Protein AF-K1THU9-F1 (afdb_monomer)

Structure (mmCIF, N/CA/C/O backbone):
data_AF-K1THU9-F1
#
_entry.id   AF-K1THU9-F1
#
loop_
_atom_site.group_PDB
_atom_site.id
_atom_site.type_symbol
_atom_site.label_atom_id
_atom_site.label_alt_id
_atom_site.label_comp_id
_atom_site.label_asym_id
_atom_site.label_entity_id
_atom_site.label_seq_id
_atom_site.pdbx_PDB_ins_code
_atom_site.Cartn_x
_atom_site.Cartn_y
_atom_site.Cartn_z
_atom_site.occupancy
_atom_site.B_iso_or_equiv
_atom_site.auth_seq_id
_atom_site.auth_comp_id
_atom_site.auth_asym_id
_atom_site.auth_atom_id
_atom_site.pdbx_PDB_model_num
ATOM 1 N N . MET A 1 1 ? 31.986 8.799 3.598 1.00 65.06 1 MET A N 1
ATOM 2 C CA . MET A 1 1 ? 30.803 9.688 3.649 1.00 65.06 1 MET A CA 1
ATOM 3 C C . MET A 1 1 ? 29.824 9.453 2.500 1.00 65.06 1 MET A C 1
ATOM 5 O O . MET A 1 1 ? 28.660 9.235 2.797 1.00 65.06 1 MET A O 1
ATOM 9 N N . GLN A 1 2 ? 30.261 9.395 1.234 1.00 75.94 2 GLN A N 1
ATOM 10 C CA . GLN A 1 2 ? 29.367 9.189 0.075 1.00 75.94 2 GLN A CA 1
ATOM 11 C C . GLN A 1 2 ? 28.433 7.965 0.202 1.00 75.94 2 GLN A C 1
ATOM 13 O O . GLN A 1 2 ? 27.223 8.100 0.071 1.00 75.94 2 GLN A O 1
ATOM 18 N N . LYS A 1 3 ? 28.972 6.806 0.614 1.00 79.38 3 LYS A N 1
ATOM 19 C CA . LYS A 1 3 ? 28.192 5.568 0.824 1.00 79.38 3 LYS A CA 1
ATOM 20 C C . LYS A 1 3 ? 27.043 5.706 1.833 1.00 79.38 3 LYS A C 1
ATOM 22 O O . LYS A 1 3 ? 26.016 5.064 1.668 1.00 79.38 3 LYS A O 1
ATOM 27 N N . ALA A 1 4 ? 27.206 6.531 2.871 1.00 85.44 4 ALA A N 1
ATOM 28 C CA . ALA A 1 4 ? 26.154 6.755 3.864 1.00 85.44 4 ALA A CA 1
ATOM 29 C C . ALA A 1 4 ? 25.024 7.626 3.294 1.00 85.44 4 ALA A C 1
ATOM 31 O O . ALA A 1 4 ? 23.855 7.368 3.555 1.00 85.44 4 ALA A O 1
ATOM 32 N N . ILE A 1 5 ? 25.366 8.619 2.466 1.00 87.50 5 ILE A N 1
ATOM 33 C CA . ILE A 1 5 ? 24.389 9.472 1.775 1.00 87.50 5 ILE A CA 1
ATOM 34 C C . ILE A 1 5 ? 23.592 8.650 0.758 1.00 87.50 5 ILE A C 1
ATOM 36 O O . ILE A 1 5 ? 22.369 8.763 0.704 1.00 87.50 5 ILE A O 1
ATOM 40 N N . ASP A 1 6 ? 24.264 7.799 -0.016 1.00 87.44 6 ASP A N 1
ATOM 41 C CA . ASP A 1 6 ? 23.609 6.937 -1.004 1.00 87.44 6 ASP A CA 1
ATOM 42 C C . ASP A 1 6 ? 22.698 5.901 -0.330 1.00 87.44 6 ASP A C 1
ATOM 44 O O . ASP A 1 6 ? 21.585 5.656 -0.794 1.00 87.44 6 ASP A O 1
ATOM 48 N N . PHE A 1 7 ? 23.115 5.366 0.821 1.00 85.69 7 PHE A N 1
ATOM 49 C CA . PHE A 1 7 ? 22.286 4.483 1.639 1.00 85.69 7 PHE A CA 1
ATOM 50 C C . PHE A 1 7 ? 21.015 5.181 2.148 1.00 85.69 7 PHE A C 1
ATOM 52 O O . PHE A 1 7 ? 19.916 4.650 1.993 1.00 85.69 7 PHE A O 1
ATOM 59 N N . LEU A 1 8 ?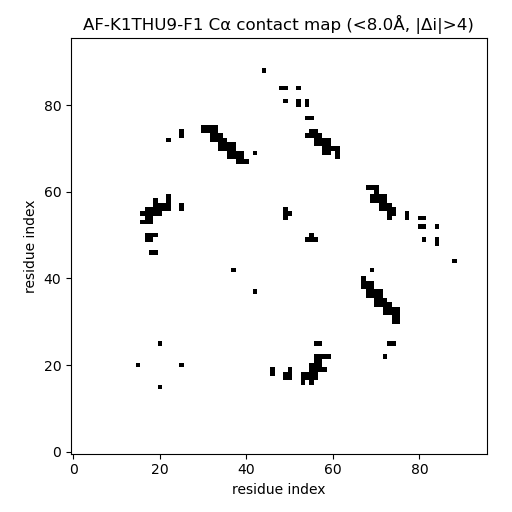 21.133 6.401 2.685 1.00 87.75 8 LEU A N 1
ATOM 60 C CA . LEU A 1 8 ? 19.981 7.184 3.147 1.00 87.75 8 LEU A CA 1
ATOM 61 C C . LEU A 1 8 ? 19.022 7.541 2.004 1.00 87.75 8 LEU A C 1
ATOM 63 O O . LEU A 1 8 ? 17.806 7.481 2.182 1.00 87.75 8 LEU A O 1
ATOM 67 N N . LYS A 1 9 ? 19.550 7.867 0.817 1.00 86.56 9 LYS A N 1
ATOM 68 C CA . LYS A 1 9 ? 18.730 8.076 -0.386 1.00 86.56 9 LYS A CA 1
ATOM 69 C C . LYS A 1 9 ? 17.974 6.806 -0.774 1.00 86.56 9 LYS A C 1
ATOM 71 O O . LYS A 1 9 ? 16.770 6.877 -0.996 1.00 86.56 9 LYS A O 1
ATOM 76 N N . GLY A 1 10 ? 18.644 5.653 -0.771 1.00 85.25 10 GLY A N 1
ATOM 77 C CA . GLY A 1 10 ? 18.014 4.361 -1.048 1.00 85.25 10 GLY A CA 1
ATOM 78 C C . GLY A 1 10 ? 16.884 4.026 -0.070 1.00 85.25 10 GLY A C 1
ATOM 79 O O . GLY A 1 10 ? 15.813 3.597 -0.494 1.00 85.25 10 GLY A O 1
ATOM 80 N N . MET A 1 11 ? 17.075 4.291 1.226 1.00 84.12 11 MET A N 1
ATOM 81 C CA . MET A 1 11 ? 16.019 4.119 2.234 1.00 84.12 11 MET A CA 1
ATOM 82 C C . MET A 1 11 ? 14.835 5.060 1.998 1.00 84.12 11 MET A C 1
ATOM 84 O O . MET A 1 11 ? 13.683 4.639 2.086 1.00 84.12 11 MET A O 1
ATOM 88 N N . LEU A 1 12 ? 15.109 6.323 1.669 1.00 81.06 12 LEU A N 1
ATOM 89 C CA . LEU A 1 12 ? 14.071 7.315 1.411 1.00 81.06 12 LEU A CA 1
ATOM 90 C C . LEU A 1 12 ? 13.244 6.961 0.167 1.00 81.06 12 LEU A C 1
ATOM 92 O O . LEU A 1 12 ? 12.022 7.107 0.166 1.00 81.06 12 LEU A O 1
ATOM 96 N N . ASP A 1 13 ? 13.894 6.497 -0.896 1.00 81.00 13 ASP A N 1
ATOM 97 C CA . ASP A 1 13 ? 13.206 6.102 -2.124 1.00 81.00 13 ASP A CA 1
ATOM 98 C C . ASP A 1 13 ? 12.431 4.793 -1.947 1.00 81.00 13 ASP A C 1
ATOM 100 O O . ASP A 1 13 ? 11.323 4.666 -2.474 1.00 81.00 13 ASP A O 1
ATOM 104 N N . TYR A 1 14 ? 12.932 3.879 -1.108 1.00 77.81 14 TYR A N 1
ATOM 105 C CA . TYR A 1 14 ? 12.165 2.724 -0.656 1.00 77.81 14 TYR A CA 1
ATOM 106 C C . TYR A 1 14 ? 10.897 3.164 0.079 1.00 77.81 14 TYR A C 1
ATOM 108 O O . TYR A 1 14 ? 9.812 2.763 -0.327 1.00 77.81 14 TYR A O 1
ATOM 116 N N . GLU A 1 15 ? 10.975 4.056 1.070 1.00 74.25 15 GLU A N 1
ATOM 117 C CA . GLU A 1 15 ? 9.779 4.545 1.771 1.00 74.25 15 GLU A CA 1
ATOM 118 C C . GLU A 1 15 ? 8.772 5.234 0.838 1.00 74.25 15 GLU A C 1
ATOM 120 O O . GLU A 1 15 ? 7.568 5.017 0.976 1.00 74.25 15 GLU A O 1
ATOM 125 N N . LYS A 1 16 ? 9.237 6.015 -0.147 1.00 74.94 16 LYS A N 1
ATOM 126 C CA . LYS A 1 16 ? 8.370 6.659 -1.156 1.00 74.94 16 LYS A CA 1
ATOM 127 C C . LYS A 1 16 ? 7.666 5.663 -2.077 1.00 74.94 16 LYS A C 1
ATOM 129 O O . LYS A 1 16 ? 6.656 6.017 -2.688 1.00 74.94 16 LYS A O 1
ATOM 134 N N . SER A 1 17 ? 8.211 4.457 -2.215 1.00 73.25 17 SER A N 1
ATOM 135 C CA . SER A 1 17 ? 7.623 3.377 -3.009 1.00 73.25 17 SER A CA 1
ATOM 136 C C . SER A 1 17 ? 6.562 2.575 -2.247 1.00 73.25 17 SER A C 1
ATOM 138 O O . SER A 1 17 ? 5.974 1.661 -2.823 1.00 73.25 17 SER A O 1
ATOM 140 N N . LEU A 1 18 ? 6.273 2.927 -0.987 1.00 82.00 18 LEU A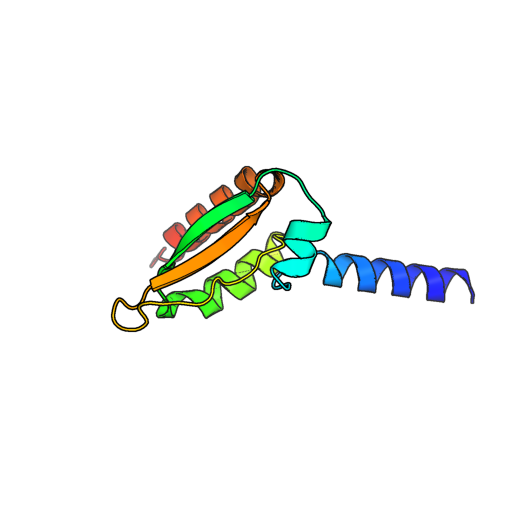 N 1
ATOM 141 C CA . LEU A 1 18 ? 5.318 2.229 -0.128 1.00 82.00 18 LEU A CA 1
ATOM 142 C C . LEU A 1 18 ? 4.239 3.180 0.404 1.00 82.00 18 LEU A C 1
ATOM 144 O O . LEU A 1 18 ? 4.498 4.327 0.761 1.00 82.00 18 LEU A O 1
ATOM 148 N N . GLY A 1 19 ? 3.018 2.668 0.547 1.00 87.00 19 GLY A N 1
ATOM 149 C CA . GLY A 1 19 ? 1.905 3.412 1.122 1.00 87.00 19 GLY A CA 1
ATOM 150 C C . GLY A 1 19 ? 1.231 4.354 0.126 1.00 87.00 19 GLY A C 1
ATOM 151 O O . GLY A 1 19 ? 1.100 4.054 -1.060 1.00 87.00 19 GLY A O 1
ATOM 152 N N . LYS A 1 2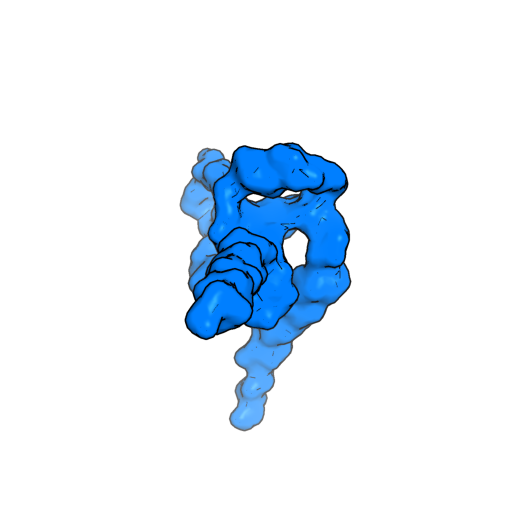0 ? 0.727 5.481 0.628 1.00 90.44 20 LYS A N 1
ATOM 153 C CA . LYS A 1 20 ? -0.115 6.389 -0.152 1.00 90.44 20 LYS A CA 1
ATOM 154 C C . LYS A 1 20 ? 0.709 7.199 -1.150 1.00 90.44 20 LYS A C 1
ATOM 156 O O . LYS A 1 20 ? 1.647 7.898 -0.777 1.00 90.44 20 LYS A O 1
ATOM 161 N N . THR A 1 21 ? 0.296 7.177 -2.409 1.00 90.38 21 THR A N 1
ATOM 162 C CA . THR A 1 21 ? 0.874 7.964 -3.498 1.00 90.38 21 THR A CA 1
ATOM 163 C C . THR A 1 21 ? -0.215 8.652 -4.319 1.00 90.38 21 THR A C 1
ATOM 165 O O . THR A 1 21 ? -1.415 8.452 -4.107 1.00 90.38 21 THR A O 1
ATOM 168 N N . SER A 1 22 ? 0.192 9.493 -5.267 1.00 87.25 22 SER A N 1
ATOM 169 C CA . SER A 1 22 ? -0.738 10.086 -6.224 1.00 87.25 22 SER A CA 1
ATOM 170 C C . SER A 1 22 ? -1.080 9.093 -7.332 1.00 87.25 22 SER A C 1
ATOM 172 O O . SER A 1 22 ? -0.217 8.354 -7.808 1.00 87.25 22 SER A O 1
ATOM 174 N N . MET A 1 23 ? -2.325 9.133 -7.807 1.00 88.12 23 MET A N 1
ATOM 175 C CA . MET A 1 23 ? -2.767 8.342 -8.957 1.00 88.12 23 MET A CA 1
ATOM 176 C C . MET A 1 23 ? -1.855 8.560 -10.171 1.00 88.12 23 MET A C 1
ATOM 178 O O . MET A 1 23 ? -1.465 7.602 -10.825 1.00 88.12 23 MET A O 1
ATOM 182 N N . ARG A 1 24 ? -1.417 9.805 -10.410 1.00 89.38 24 ARG A N 1
ATOM 183 C CA . ARG A 1 24 ? -0.457 10.139 -11.474 1.00 89.38 24 ARG A CA 1
ATOM 184 C C . ARG A 1 24 ? 0.809 9.279 -11.403 1.00 89.38 24 ARG A C 1
ATOM 186 O O . ARG A 1 24 ? 1.266 8.820 -12.438 1.00 89.38 24 ARG A O 1
ATOM 193 N N . LYS A 1 25 ? 1.377 9.053 -10.213 1.00 88.06 25 LYS A N 1
ATOM 194 C CA . LYS A 1 25 ? 2.586 8.226 -10.058 1.00 88.06 25 LYS A CA 1
ATOM 195 C C . LYS A 1 25 ? 2.322 6.749 -10.352 1.00 88.06 25 LYS A C 1
ATOM 197 O O . LYS A 1 25 ? 3.175 6.123 -10.966 1.00 88.06 25 LYS A O 1
ATOM 202 N N . LEU A 1 26 ? 1.162 6.219 -9.953 1.00 87.94 26 LEU A N 1
ATOM 203 C CA . LEU A 1 26 ? 0.758 4.851 -10.310 1.00 87.94 26 LEU A CA 1
ATOM 204 C C . LEU A 1 26 ? 0.597 4.709 -11.827 1.00 87.94 26 LEU A C 1
ATOM 206 O O . LEU A 1 26 ? 1.168 3.811 -12.429 1.00 87.94 26 LEU A O 1
ATOM 210 N N . LEU A 1 27 ? -0.097 5.655 -12.463 1.00 88.69 27 LEU A N 1
ATOM 211 C CA . LEU A 1 27 ? -0.294 5.655 -13.914 1.00 88.69 27 LEU A CA 1
ATOM 212 C C . LEU A 1 27 ? 1.029 5.777 -14.681 1.00 88.69 27 LEU A C 1
ATOM 214 O O . LEU A 1 27 ? 1.231 5.071 -15.661 1.00 88.69 27 LEU A O 1
ATOM 218 N N . LEU A 1 28 ? 1.948 6.631 -14.218 1.00 90.25 28 LEU A N 1
ATOM 219 C CA . LEU A 1 28 ? 3.277 6.784 -14.822 1.00 90.25 28 LEU A CA 1
ATOM 220 C C . LEU A 1 28 ? 4.157 5.539 -14.660 1.00 90.25 28 LEU A C 1
ATOM 222 O O . LEU A 1 28 ? 4.989 5.285 -15.525 1.00 90.25 28 LEU A O 1
ATOM 226 N N . LYS A 1 29 ? 3.995 4.774 -13.570 1.00 86.12 29 LYS A N 1
ATOM 227 C CA . LYS A 1 29 ? 4.693 3.493 -13.380 1.00 86.12 29 LYS A CA 1
ATOM 228 C C . LYS A 1 29 ? 4.207 2.436 -14.385 1.00 86.12 29 LYS A C 1
ATOM 230 O O . LYS A 1 29 ? 4.978 1.553 -14.748 1.00 86.12 29 LYS A O 1
ATOM 235 N N . GLY A 1 30 ? 2.969 2.571 -14.865 1.00 86.25 30 GLY A N 1
ATOM 236 C CA . GLY A 1 30 ? 2.359 1.682 -15.850 1.00 86.25 30 GLY A CA 1
ATOM 237 C C . GLY A 1 30 ? 1.967 0.318 -15.277 1.00 86.25 30 GLY A C 1
ATOM 238 O O . GLY A 1 30 ?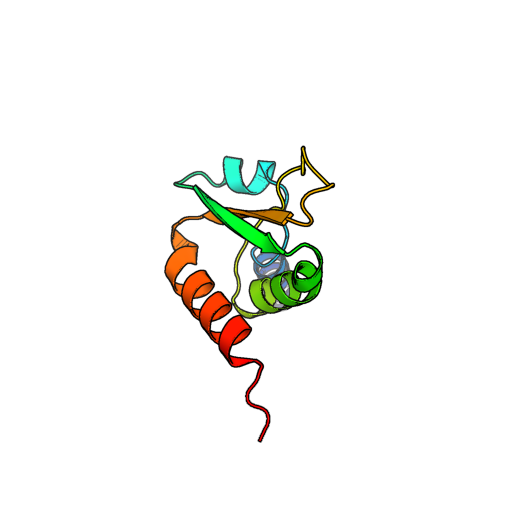 2.083 0.066 -14.080 1.00 86.25 30 GLY A O 1
ATOM 239 N N . GLY A 1 31 ? 1.491 -0.571 -16.146 1.00 88.31 31 GLY A N 1
ATOM 240 C CA . GLY A 1 31 ? 0.991 -1.891 -15.761 1.00 88.31 31 GLY A CA 1
ATOM 241 C C . GLY A 1 31 ? -0.459 -1.881 -15.283 1.00 88.31 31 GLY A C 1
ATOM 242 O O . GLY A 1 31 ? -1.089 -0.832 -15.138 1.00 88.31 31 GLY A O 1
ATOM 243 N N . ASP A 1 32 ? -0.982 -3.079 -15.043 1.00 93.38 32 ASP A N 1
ATOM 244 C CA . ASP A 1 32 ? -2.387 -3.257 -14.704 1.00 93.38 32 ASP A CA 1
ATOM 245 C C . ASP A 1 32 ? -2.693 -2.744 -13.298 1.00 93.38 32 ASP A C 1
ATOM 247 O O . ASP A 1 32 ? -1.922 -2.931 -12.346 1.00 93.38 32 ASP A O 1
ATOM 251 N N . LEU A 1 33 ? -3.848 -2.099 -13.180 1.00 92.94 33 LEU A N 1
ATOM 252 C CA . LEU A 1 33 ? -4.356 -1.544 -11.937 1.00 92.94 33 LEU A CA 1
ATOM 253 C C . LEU A 1 33 ? -5.586 -2.326 -11.490 1.00 92.94 33 LEU A C 1
ATOM 255 O O . LEU A 1 33 ? -6.415 -2.734 -12.301 1.00 92.94 33 LEU A O 1
ATOM 259 N N . GLN A 1 34 ? -5.719 -2.479 -10.180 1.00 92.88 34 GLN A N 1
ATOM 260 C CA . GLN A 1 34 ? -6.913 -2.990 -9.532 1.00 92.88 34 GLN A CA 1
ATOM 261 C C . GLN A 1 34 ? -7.453 -1.971 -8.545 1.00 92.88 34 GLN A C 1
ATOM 263 O O . GLN A 1 34 ? -6.703 -1.200 -7.943 1.00 92.88 34 GLN A O 1
ATOM 268 N N . VAL A 1 35 ? -8.770 -1.999 -8.381 1.00 91.56 35 VAL A N 1
ATOM 269 C CA . VAL A 1 35 ? -9.501 -1.172 -7.428 1.00 91.56 35 VAL A CA 1
ATOM 270 C C . VAL A 1 35 ? -10.081 -2.082 -6.356 1.00 91.56 35 VAL A C 1
ATOM 272 O O . VAL A 1 35 ? -10.607 -3.153 -6.657 1.00 91.56 35 VAL A O 1
ATOM 275 N N . LEU A 1 36 ? -9.981 -1.658 -5.101 1.00 89.81 36 LEU A N 1
ATOM 276 C CA . LEU A 1 36 ? -10.640 -2.312 -3.984 1.00 89.81 36 LEU A CA 1
ATOM 277 C C . LEU A 1 36 ? -11.360 -1.281 -3.127 1.00 89.81 36 LEU A C 1
ATOM 279 O O . LEU A 1 36 ? -10.840 -0.197 -2.859 1.00 89.81 36 LEU A O 1
ATOM 283 N N . GLN A 1 37 ? -12.557 -1.646 -2.697 1.00 89.12 37 GLN A N 1
ATOM 284 C CA . GLN A 1 37 ? -13.418 -0.798 -1.896 1.00 89.12 37 GLN A CA 1
ATOM 285 C C . GLN A 1 37 ? -13.295 -1.167 -0.416 1.00 89.12 37 GLN A C 1
ATOM 287 O O . GLN A 1 37 ? -13.251 -2.344 -0.047 1.00 89.12 37 GLN A O 1
ATOM 292 N N . PHE A 1 38 ? -13.240 -0.149 0.432 1.00 87.25 38 PHE A N 1
ATOM 293 C CA . PHE A 1 38 ? -13.206 -0.264 1.882 1.00 87.25 38 PHE A CA 1
ATOM 294 C C . PHE A 1 38 ? -14.259 0.648 2.503 1.00 87.25 38 PHE A C 1
ATOM 296 O O . PHE A 1 38 ? -14.628 1.662 1.921 1.00 87.25 38 PHE A O 1
ATOM 303 N N . ASN A 1 39 ? -14.675 0.342 3.730 1.00 88.06 39 ASN A N 1
ATOM 304 C CA . ASN A 1 39 ? -15.430 1.301 4.530 1.00 88.06 39 ASN A CA 1
ATOM 305 C C . ASN A 1 39 ? -14.519 2.478 4.902 1.00 88.06 39 ASN A C 1
ATOM 307 O O . ASN A 1 39 ? -13.397 2.279 5.382 1.00 88.06 39 ASN A O 1
ATOM 311 N N . THR A 1 40 ? -15.016 3.702 4.744 1.00 86.19 40 THR A N 1
ATOM 312 C CA . THR A 1 40 ? -14.289 4.941 5.055 1.00 86.19 40 THR A CA 1
ATOM 313 C C . THR A 1 40 ? -13.816 4.978 6.514 1.00 86.19 40 THR A C 1
ATOM 315 O O . THR A 1 40 ? -12.731 5.481 6.807 1.00 86.19 40 THR A O 1
ATOM 318 N N . GLU A 1 41 ? -14.562 4.363 7.435 1.00 87.50 41 GLU A N 1
ATOM 319 C CA . GLU A 1 41 ? -14.184 4.232 8.851 1.00 87.50 41 GLU A CA 1
ATOM 320 C C . GLU A 1 41 ? -12.916 3.387 9.068 1.00 87.50 41 GLU A C 1
ATOM 322 O O . GLU A 1 41 ? -12.089 3.688 9.935 1.00 87.50 41 GLU A O 1
ATOM 327 N N . ASP A 1 42 ? -12.721 2.349 8.252 1.00 87.56 42 ASP A N 1
ATOM 328 C CA . ASP A 1 42 ? -11.581 1.437 8.352 1.00 87.56 42 ASP A CA 1
ATOM 329 C C . ASP A 1 42 ? -10.345 1.943 7.601 1.00 87.56 42 ASP A C 1
ATOM 331 O O . ASP A 1 42 ? -9.251 1.394 7.778 1.00 87.56 42 ASP A O 1
ATOM 335 N N . MET A 1 43 ? -10.467 3.031 6.832 1.00 88.12 43 MET A N 1
ATOM 336 C CA . MET A 1 43 ? -9.375 3.559 6.014 1.00 88.12 43 MET A CA 1
ATOM 337 C C . MET A 1 43 ? -8.109 3.818 6.823 1.00 88.12 43 MET A C 1
ATOM 339 O O . MET A 1 43 ? -7.035 3.414 6.396 1.00 88.12 43 MET A O 1
ATOM 343 N N . LYS A 1 44 ? -8.201 4.360 8.046 1.00 90.00 44 LYS A N 1
ATOM 344 C CA . LYS A 1 44 ? -7.018 4.564 8.910 1.00 90.00 44 LYS A CA 1
ATOM 345 C C . LYS A 1 44 ? -6.241 3.270 9.194 1.00 90.00 44 LYS A C 1
ATOM 347 O O . LYS A 1 44 ? -5.018 3.306 9.335 1.00 90.00 44 LYS A O 1
ATOM 352 N N . LYS A 1 45 ? -6.926 2.127 9.310 1.00 90.31 45 LYS A N 1
ATOM 353 C CA . LYS A 1 45 ? -6.281 0.813 9.486 1.00 90.31 45 LYS A CA 1
ATOM 354 C C . LYS A 1 45 ? -5.697 0.325 8.165 1.00 90.31 45 LYS A C 1
ATOM 356 O O . LYS A 1 45 ? -4.574 -0.179 8.159 1.00 90.31 45 LYS A O 1
ATOM 361 N N . VAL A 1 46 ? -6.427 0.518 7.066 1.00 89.25 46 VAL A N 1
ATOM 362 C CA . VAL A 1 46 ? -5.974 0.192 5.707 1.00 89.25 46 VAL A CA 1
ATOM 363 C C . VAL A 1 46 ? -4.687 0.944 5.375 1.00 89.25 46 VAL A C 1
ATOM 365 O O . VAL A 1 46 ? -3.734 0.304 4.954 1.00 89.25 46 VAL A O 1
ATOM 368 N N . GLU A 1 47 ? -4.585 2.250 5.654 1.00 90.94 47 GLU A N 1
ATOM 369 C CA . GLU A 1 47 ? -3.370 3.034 5.374 1.00 90.94 47 GLU A CA 1
ATOM 370 C C . GLU A 1 47 ? -2.148 2.485 6.137 1.00 90.94 47 GLU A C 1
ATOM 372 O O . GLU A 1 47 ? -1.071 2.292 5.563 1.00 90.94 47 GLU A O 1
ATOM 377 N N . LYS A 1 48 ? -2.317 2.164 7.430 1.00 91.44 48 LYS A N 1
ATOM 378 C CA . LYS A 1 48 ? -1.253 1.574 8.263 1.00 91.44 48 LYS A CA 1
ATOM 379 C C . LYS A 1 48 ? -0.812 0.211 7.740 1.00 91.44 48 LYS A C 1
ATOM 381 O O . LYS A 1 48 ? 0.385 -0.069 7.667 1.00 91.44 48 LYS A O 1
ATOM 386 N N . MET A 1 49 ? -1.771 -0.639 7.388 1.00 91.00 49 MET A N 1
ATOM 387 C CA . MET A 1 49 ? -1.487 -1.981 6.896 1.00 91.00 49 MET A CA 1
ATOM 388 C C . MET A 1 49 ? -0.877 -1.943 5.493 1.00 91.00 49 MET A C 1
ATOM 390 O O . MET A 1 49 ? 0.110 -2.629 5.252 1.00 91.00 49 MET A O 1
ATOM 394 N N . ALA A 1 50 ? -1.368 -1.083 4.604 1.00 91.56 50 ALA A N 1
ATOM 395 C CA . ALA A 1 50 ? -0.800 -0.885 3.278 1.00 91.56 50 ALA A CA 1
ATOM 396 C C . ALA A 1 50 ? 0.670 -0.454 3.361 1.00 91.56 50 ALA A C 1
ATOM 398 O O . ALA A 1 50 ? 1.513 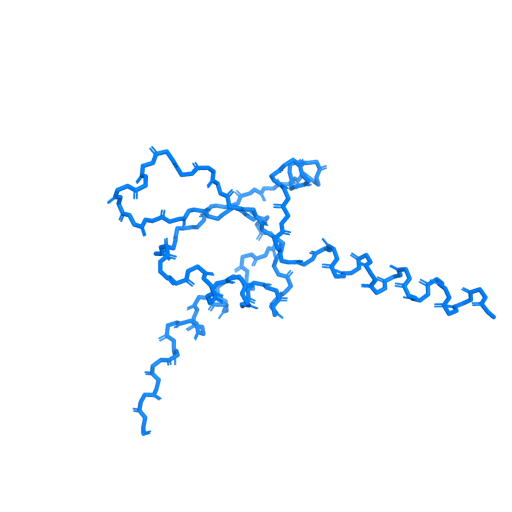-1.048 2.690 1.00 91.56 50 ALA A O 1
ATOM 399 N N . LYS A 1 51 ? 1.013 0.482 4.262 1.00 91.19 51 LYS A N 1
ATOM 400 C CA . LYS A 1 51 ? 2.417 0.840 4.525 1.00 91.19 51 LYS A CA 1
ATOM 401 C C . LYS A 1 51 ? 3.220 -0.355 5.056 1.00 91.19 51 LYS A C 1
ATOM 403 O O . LYS A 1 51 ? 4.311 -0.616 4.560 1.00 91.19 51 LYS A O 1
ATOM 408 N N . LYS A 1 52 ? 2.671 -1.117 6.011 1.00 90.25 52 LYS A N 1
ATOM 409 C CA . LYS A 1 52 ? 3.325 -2.301 6.601 1.00 90.25 52 LYS A CA 1
ATOM 410 C C . LYS A 1 52 ? 3.619 -3.405 5.578 1.00 90.25 52 LYS A C 1
ATOM 412 O O . LYS A 1 52 ? 4.672 -4.025 5.649 1.00 90.25 52 LYS A O 1
ATOM 417 N N . TYR A 1 53 ? 2.707 -3.650 4.640 1.00 90.44 53 TYR A N 1
ATOM 418 C CA . TYR A 1 53 ? 2.864 -4.663 3.589 1.00 90.44 53 TYR A CA 1
ATOM 419 C C . TYR A 1 53 ? 3.539 -4.121 2.320 1.00 90.44 53 TYR A C 1
ATOM 421 O O . TYR A 1 53 ? 3.655 -4.837 1.323 1.00 90.44 53 TYR A O 1
ATOM 429 N N . GLY A 1 54 ? 3.998 -2.867 2.339 1.00 90.12 54 GLY A N 1
ATOM 430 C CA . GLY A 1 54 ? 4.695 -2.264 1.211 1.00 90.12 54 GLY A CA 1
ATOM 431 C C . GLY A 1 54 ? 3.819 -2.075 -0.028 1.00 90.12 54 GLY A C 1
ATOM 432 O O . GLY A 1 54 ? 4.296 -2.191 -1.156 1.00 90.12 54 GLY A O 1
ATOM 433 N N . ILE A 1 55 ? 2.521 -1.863 0.168 1.00 92.44 55 ILE A N 1
ATOM 434 C CA . ILE A 1 55 ? 1.548 -1.690 -0.907 1.00 92.44 55 ILE A CA 1
ATOM 435 C C . ILE A 1 55 ? 1.526 -0.209 -1.275 1.00 92.44 55 ILE A C 1
ATOM 437 O O . ILE A 1 55 ? 1.187 0.636 -0.445 1.00 92.44 55 ILE A O 1
ATOM 441 N N . LEU A 1 56 ? 1.901 0.099 -2.514 1.00 92.56 56 LEU A N 1
ATOM 442 C CA . LEU A 1 56 ? 1.764 1.430 -3.091 1.00 92.56 56 LEU A CA 1
ATOM 443 C C . LEU A 1 56 ? 0.339 1.594 -3.622 1.00 92.56 56 LEU A C 1
ATOM 445 O O . LEU A 1 56 ? -0.090 0.814 -4.473 1.00 92.56 56 LEU A O 1
ATOM 449 N N . TYR A 1 57 ? -0.391 2.589 -3.128 1.00 93.50 57 TYR A N 1
ATOM 450 C CA . TYR A 1 57 ? -1.796 2.782 -3.477 1.00 93.50 57 TYR A CA 1
ATOM 451 C C . TYR A 1 57 ? -2.175 4.258 -3.581 1.00 93.50 57 TYR A C 1
ATOM 453 O O . TYR A 1 57 ? -1.499 5.132 -3.038 1.00 93.50 57 TYR A O 1
ATOM 461 N N . SER A 1 58 ? -3.289 4.547 -4.245 1.00 92.88 58 SER A N 1
ATOM 462 C CA . SER A 1 58 ? -3.917 5.866 -4.236 1.00 92.88 58 SER A CA 1
ATOM 463 C C . SER A 1 58 ? -5.387 5.738 -3.869 1.00 92.88 58 SER A C 1
ATOM 465 O O . SER A 1 58 ? -6.015 4.7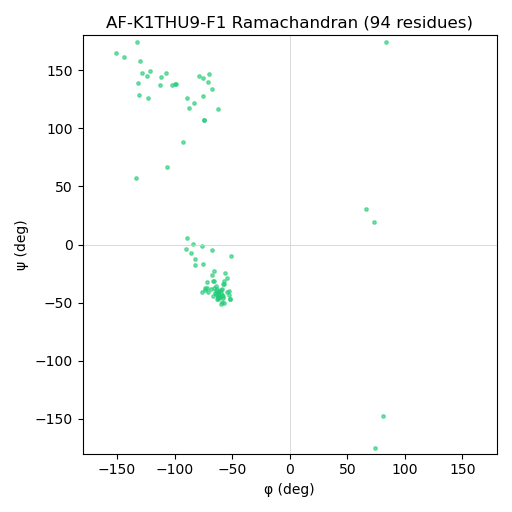28 -4.165 1.00 92.88 58 SER A O 1
ATOM 467 N N . VAL A 1 59 ? -5.927 6.749 -3.197 1.00 91.12 59 VAL A N 1
ATOM 468 C CA . VAL A 1 59 ? -7.357 6.804 -2.880 1.00 91.12 59 VAL A CA 1
ATOM 469 C C . VAL A 1 59 ? -8.045 7.503 -4.044 1.00 91.12 59 VAL A C 1
ATOM 471 O O . VAL A 1 59 ? -7.612 8.592 -4.436 1.00 91.12 59 VAL A O 1
ATOM 474 N N . LEU A 1 60 ? -9.064 6.871 -4.620 1.00 88.69 60 LEU A N 1
ATOM 475 C CA . LEU A 1 60 ? -9.847 7.475 -5.691 1.00 88.69 60 LEU A CA 1
ATOM 476 C C . LEU A 1 60 ? -10.698 8.627 -5.133 1.00 88.69 60 LEU A C 1
ATOM 478 O O . LEU A 1 60 ? -11.112 8.584 -3.971 1.00 88.69 60 LEU A O 1
ATOM 482 N N . PRO A 1 61 ? -10.929 9.690 -5.923 1.00 81.62 61 PRO A N 1
ATOM 483 C CA . PRO A 1 61 ? -11.848 10.742 -5.528 1.00 81.62 61 PRO A CA 1
ATOM 484 C C . PRO A 1 61 ? -13.248 10.146 -5.391 1.00 81.62 61 PRO A C 1
ATOM 486 O O . PRO A 1 61 ? -13.829 9.664 -6.356 1.00 81.62 61 PRO A O 1
ATOM 489 N N . ASP A 1 62 ? -13.768 10.182 -4.174 1.00 77.69 62 ASP A N 1
ATOM 490 C CA . ASP A 1 62 ? -15.086 9.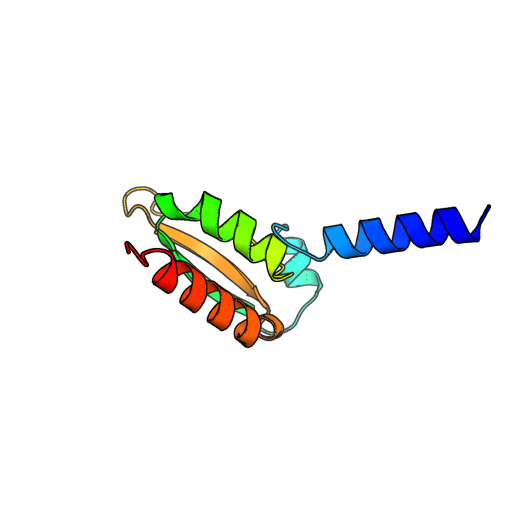654 -3.866 1.00 77.69 62 ASP A CA 1
ATOM 491 C C . ASP A 1 62 ? -16.177 10.598 -4.399 1.00 77.69 62 ASP A C 1
ATOM 493 O O . ASP A 1 62 ? -16.384 11.705 -3.881 1.00 77.69 62 ASP A O 1
ATOM 497 N N . CYS A 1 63 ? -16.844 10.161 -5.470 1.00 67.00 63 CYS A N 1
ATOM 498 C CA . CYS A 1 63 ? -17.969 10.858 -6.086 1.00 67.00 63 CYS A CA 1
ATOM 499 C C . CYS A 1 63 ? -19.270 10.721 -5.274 1.00 67.00 63 CYS A C 1
ATOM 501 O O . CYS A 1 63 ? -20.187 11.515 -5.487 1.00 67.00 63 CYS A O 1
ATOM 503 N N . ASN A 1 64 ? -19.358 9.767 -4.339 1.00 71.19 64 ASN A N 1
ATOM 504 C CA . ASN A 1 64 ? -20.566 9.446 -3.583 1.00 71.19 64 ASN A CA 1
ATOM 505 C C . ASN A 1 64 ? -20.307 9.291 -2.073 1.00 71.19 64 ASN A C 1
ATOM 507 O O . ASN A 1 64 ? -20.723 8.324 -1.449 1.00 71.19 64 ASN A O 1
ATOM 511 N N . ARG A 1 65 ? -19.760 10.335 -1.439 1.00 69.44 65 ARG A N 1
ATOM 512 C CA . ARG A 1 65 ? -19.428 10.376 0.007 1.00 69.44 65 ARG A CA 1
ATOM 513 C C . ARG A 1 65 ? -20.523 9.975 1.005 1.00 69.44 65 ARG A C 1
ATOM 515 O O . ARG A 1 65 ? -20.250 9.890 2.200 1.00 69.44 65 ARG A O 1
ATOM 522 N N . LYS A 1 66 ? -21.769 9.807 0.565 1.00 73.81 66 LYS A N 1
ATOM 523 C CA . LYS A 1 66 ? -22.904 9.425 1.413 1.00 73.81 66 LYS A CA 1
ATOM 524 C C . LYS A 1 66 ? -22.990 7.917 1.667 1.00 73.81 66 LYS A C 1
ATOM 526 O O . LYS A 1 66 ? -23.689 7.533 2.597 1.00 73.81 66 LYS A O 1
ATOM 531 N N . ASP A 1 67 ? -22.318 7.083 0.873 1.00 78.69 67 ASP A N 1
ATOM 532 C CA . ASP A 1 67 ? -22.341 5.621 1.037 1.00 78.69 67 ASP A CA 1
ATOM 533 C C . ASP A 1 67 ? -21.358 5.101 2.099 1.00 78.69 67 ASP A C 1
ATOM 535 O O . ASP A 1 67 ? -21.469 3.958 2.537 1.00 78.69 67 ASP A O 1
ATOM 539 N N . GLY A 1 68 ? -20.433 5.949 2.561 1.00 82.06 68 GLY A N 1
ATOM 540 C CA . GLY A 1 68 ? -19.439 5.576 3.563 1.00 82.06 68 GLY A CA 1
ATOM 541 C C . GLY A 1 68 ? -18.341 4.660 3.020 1.00 82.06 68 GLY A C 1
ATOM 542 O O . GLY A 1 68 ? -17.652 4.014 3.814 1.00 82.06 68 GLY A O 1
ATOM 543 N N . LEU A 1 69 ? -18.149 4.614 1.702 1.00 86.31 69 LEU A N 1
ATOM 544 C CA . LEU A 1 69 ? -17.172 3.769 1.029 1.00 86.31 69 LEU A CA 1
ATOM 545 C C . LEU A 1 69 ? -16.009 4.611 0.493 1.00 86.31 69 LEU A C 1
ATOM 547 O O . LEU A 1 69 ? -16.139 5.772 0.132 1.00 86.31 69 LEU A O 1
ATOM 551 N N . SER A 1 70 ? -14.823 4.019 0.484 1.00 87.62 70 SER A N 1
ATOM 552 C CA . SER A 1 70 ? -13.600 4.605 -0.051 1.00 87.62 70 SER A CA 1
ATOM 553 C C . SER A 1 70 ? -12.942 3.595 -0.971 1.00 87.62 70 SER A C 1
ATOM 555 O O . SER A 1 70 ? -12.692 2.451 -0.585 1.00 87.62 70 SER A O 1
ATOM 557 N N . GLU A 1 71 ? -12.622 4.024 -2.183 1.00 89.31 71 GLU A N 1
ATOM 558 C CA . GLU A 1 71 ? -11.968 3.175 -3.168 1.00 89.31 71 GLU A CA 1
ATOM 559 C C . GLU A 1 71 ? -10.469 3.444 -3.216 1.00 89.31 71 GLU A C 1
ATOM 561 O O . GLU A 1 71 ? -9.992 4.582 -3.173 1.00 89.31 71 GLU A O 1
ATOM 566 N N . VAL A 1 72 ? -9.712 2.361 -3.310 1.00 91.19 72 VAL A N 1
ATOM 567 C CA . VAL A 1 72 ? -8.260 2.371 -3.352 1.00 91.19 72 VAL A CA 1
ATOM 568 C C . VAL A 1 72 ? -7.798 1.671 -4.618 1.00 91.19 72 VAL A C 1
ATOM 570 O O . VAL A 1 72 ? -8.151 0.520 -4.854 1.00 91.19 72 VAL A O 1
ATOM 573 N N . ILE A 1 73 ? -6.965 2.354 -5.399 1.00 93.00 73 ILE A N 1
ATOM 574 C CA . ILE A 1 73 ? -6.329 1.814 -6.599 1.00 93.00 73 ILE A CA 1
ATOM 575 C C . ILE A 1 73 ? -4.867 1.446 -6.325 1.00 93.00 73 ILE A C 1
ATOM 577 O O . ILE A 1 73 ? -4.141 2.193 -5.661 1.00 93.00 73 ILE A O 1
ATOM 581 N N . PHE A 1 74 ? -4.428 0.298 -6.833 1.00 94.12 74 PHE A N 1
ATOM 582 C CA . PHE A 1 74 ? -3.066 -0.224 -6.688 1.00 94.12 74 PHE A CA 1
ATOM 583 C C . PHE A 1 74 ? -2.691 -1.105 -7.891 1.00 94.12 74 PHE A C 1
ATOM 585 O O . PHE A 1 74 ? -3.555 -1.517 -8.658 1.00 94.12 74 PHE A O 1
ATOM 592 N N . HIS A 1 75 ? -1.404 -1.406 -8.071 1.00 94.06 75 HIS A N 1
ATOM 593 C CA . HIS A 1 75 ? -0.956 -2.288 -9.156 1.00 94.06 75 HIS A CA 1
ATOM 594 C C . HIS A 1 75 ? -1.263 -3.761 -8.877 1.00 94.06 75 HIS A C 1
ATOM 596 O O . HIS A 1 75 ? -1.060 -4.235 -7.757 1.00 94.06 75 HIS A O 1
ATOM 602 N N . THR A 1 76 ? -1.631 -4.518 -9.912 1.00 92.81 76 THR A N 1
ATOM 603 C CA . THR A 1 76 ? -1.939 -5.959 -9.824 1.00 92.81 76 THR A CA 1
ATOM 604 C C . THR A 1 76 ? -0.809 -6.783 -9.184 1.00 92.81 76 THR A C 1
ATOM 606 O O . THR A 1 76 ? -1.068 -7.758 -8.483 1.00 92.81 76 THR A O 1
ATOM 609 N N . GLU A 1 77 ? 0.451 -6.351 -9.308 1.00 91.00 77 GLU A N 1
ATOM 610 C CA . GLU A 1 77 ? 1.613 -6.965 -8.636 1.00 91.00 77 GLU A CA 1
ATOM 611 C C . GLU A 1 77 ? 1.477 -7.038 -7.100 1.00 91.00 77 GLU A C 1
ATOM 613 O O . GLU A 1 77 ? 2.097 -7.870 -6.434 1.00 91.00 77 GLU A O 1
ATOM 618 N N . ALA A 1 78 ? 0.673 -6.156 -6.502 1.00 91.25 78 ALA A N 1
ATOM 619 C CA . ALA A 1 78 ? 0.453 -6.110 -5.065 1.00 91.25 78 ALA A CA 1
ATOM 620 C C . ALA A 1 78 ? -0.722 -6.987 -4.601 1.00 91.25 78 ALA A C 1
ATOM 622 O O . ALA A 1 78 ? -0.902 -7.119 -3.392 1.00 91.25 78 ALA A O 1
ATOM 623 N N . VAL A 1 79 ? -1.473 -7.636 -5.503 1.00 92.25 79 VAL A N 1
ATOM 624 C CA . VAL A 1 79 ? -2.650 -8.463 -5.165 1.00 92.25 79 VAL A CA 1
ATOM 625 C C . VAL A 1 79 ? -2.367 -9.519 -4.090 1.00 92.25 79 VAL A C 1
ATOM 627 O O . VAL A 1 79 ? -3.125 -9.567 -3.121 1.00 92.25 79 VAL A O 1
ATOM 630 N N . PRO A 1 80 ? -1.279 -10.316 -4.144 1.00 93.38 80 PRO A N 1
ATOM 631 C CA . PRO A 1 80 ? -0.998 -11.291 -3.086 1.00 93.38 80 PRO A CA 1
ATOM 632 C C . PRO A 1 80 ? -0.837 -10.640 -1.702 1.00 93.38 80 PRO A C 1
ATOM 634 O O . PRO A 1 80 ? -1.331 -11.150 -0.695 1.00 93.38 80 PRO A O 1
ATOM 637 N N . ARG A 1 81 ? -0.197 -9.464 -1.656 1.00 92.69 81 ARG A N 1
ATOM 638 C CA . ARG A 1 81 ? 0.035 -8.695 -0.424 1.00 92.69 81 ARG A CA 1
ATOM 639 C C . ARG A 1 81 ? -1.247 -8.036 0.078 1.00 92.69 81 ARG A C 1
ATOM 641 O O . ARG A 1 81 ? -1.506 -8.044 1.279 1.00 92.69 81 ARG A O 1
ATOM 648 N N . VAL A 1 82 ? -2.073 -7.523 -0.833 1.00 91.38 82 VAL A N 1
ATOM 649 C CA . VAL A 1 82 ? -3.407 -6.986 -0.534 1.00 91.38 82 VAL A CA 1
ATOM 650 C C . VAL A 1 82 ? -4.314 -8.083 0.025 1.00 91.38 82 VAL A C 1
ATOM 652 O O . VAL A 1 82 ? -4.976 -7.862 1.035 1.00 91.38 82 VAL A O 1
ATOM 655 N N . ASN A 1 83 ? -4.285 -9.293 -0.534 1.00 90.94 83 ASN A N 1
ATOM 656 C CA . ASN A 1 83 ? -5.059 -10.422 -0.017 1.00 90.94 83 ASN A CA 1
ATOM 657 C C . ASN A 1 83 ? -4.636 -10.800 1.410 1.00 90.94 83 ASN A C 1
ATOM 659 O O . ASN A 1 83 ? -5.496 -10.940 2.283 1.00 90.94 83 ASN A O 1
ATOM 663 N N . MET A 1 84 ? -3.328 -10.876 1.689 1.00 90.19 84 MET A N 1
ATOM 664 C CA . MET A 1 84 ? -2.826 -11.054 3.061 1.00 90.19 84 MET A CA 1
ATOM 665 C C . MET A 1 84 ? -3.288 -9.930 3.992 1.00 90.19 84 MET A C 1
ATOM 667 O O . MET A 1 84 ? -3.712 -10.192 5.121 1.00 90.19 84 MET A O 1
ATOM 671 N N . MET A 1 85 ? -3.221 -8.680 3.527 1.00 90.56 85 MET A N 1
ATOM 672 C CA . MET A 1 85 ? -3.672 -7.517 4.283 1.00 90.56 85 MET A CA 1
ATOM 673 C C . MET A 1 85 ? -5.157 -7.633 4.653 1.00 90.56 85 MET A C 1
ATOM 675 O O . MET A 1 85 ? -5.503 -7.471 5.823 1.00 90.56 85 MET A O 1
ATOM 679 N N . ILE A 1 86 ? -6.024 -7.941 3.684 1.00 88.19 86 ILE A N 1
ATOM 680 C CA . ILE A 1 86 ? -7.476 -8.074 3.875 1.00 88.19 86 ILE A CA 1
ATOM 681 C C . ILE A 1 86 ? -7.791 -9.207 4.847 1.00 88.19 86 ILE A C 1
ATOM 683 O O . ILE A 1 86 ? -8.603 -9.028 5.755 1.00 88.19 86 ILE A O 1
ATOM 687 N N . GLN A 1 87 ? -7.132 -10.359 4.705 1.00 87.44 87 GLN A N 1
ATOM 688 C CA . GLN A 1 87 ? -7.29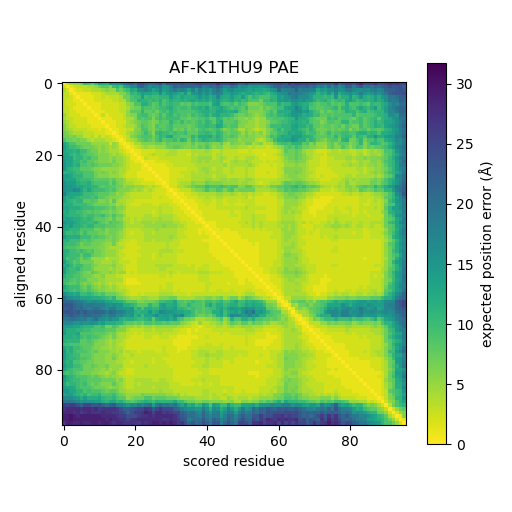0 -11.461 5.650 1.00 87.44 87 GLN A CA 1
ATOM 689 C C . GLN A 1 87 ? -6.947 -11.004 7.071 1.00 87.44 87 GLN A C 1
ATOM 691 O O . GLN A 1 87 ? -7.756 -11.168 7.980 1.00 87.44 87 GLN A O 1
ATOM 696 N N . LYS A 1 88 ? -5.796 -10.354 7.278 1.00 85.69 88 LYS A N 1
ATOM 697 C CA . LYS A 1 88 ? -5.383 -9.877 8.609 1.00 85.69 88 LYS A CA 1
ATOM 698 C C . LYS A 1 88 ? -6.281 -8.776 9.173 1.00 85.69 88 LYS A C 1
ATOM 700 O O . LYS A 1 88 ? -6.468 -8.737 10.385 1.00 85.69 88 LYS A O 1
ATOM 705 N N . LEU A 1 89 ? -6.866 -7.931 8.326 1.00 81.81 89 LEU A N 1
ATOM 706 C CA . LEU A 1 89 ? -7.889 -6.968 8.742 1.00 81.81 89 LEU A CA 1
ATOM 707 C C . LEU A 1 89 ? -9.156 -7.677 9.255 1.00 81.81 89 LEU A C 1
ATOM 709 O O . LEU A 1 89 ? -9.693 -7.271 10.283 1.00 81.81 89 LEU A O 1
ATOM 713 N N . LYS A 1 90 ? -9.590 -8.769 8.607 1.00 75.94 90 LYS A N 1
ATOM 714 C CA . LYS A 1 90 ? -10.747 -9.579 9.040 1.00 75.94 90 LYS A CA 1
ATOM 715 C C . LYS A 1 90 ? -10.470 -10.403 10.306 1.00 75.94 90 LYS A C 1
ATOM 717 O O . LYS A 1 90 ? -11.338 -10.495 11.167 1.00 75.94 90 LYS A O 1
ATOM 722 N N . PHE A 1 91 ? -9.258 -10.942 10.465 1.00 60.16 91 PHE A N 1
ATOM 723 C CA . PHE A 1 91 ? -8.837 -11.684 11.667 1.00 60.16 91 PHE A CA 1
ATOM 724 C C . PHE A 1 91 ? -8.510 -10.785 12.878 1.00 60.16 91 PHE A C 1
ATOM 726 O O . PHE A 1 91 ? -8.188 -11.297 13.944 1.00 60.16 91 PHE A O 1
ATOM 733 N N . GLY A 1 92 ? -8.604 -9.455 12.756 1.00 51.25 92 GLY A N 1
ATOM 734 C CA . GLY A 1 92 ? -8.338 -8.507 13.848 1.00 51.25 92 GLY A CA 1
ATOM 735 C C . GLY A 1 92 ? -9.343 -8.537 15.011 1.00 51.25 92 GLY A C 1
ATOM 736 O O . GLY A 1 92 ? -9.130 -7.845 16.002 1.00 51.25 92 GLY A O 1
ATOM 737 N N . LYS A 1 93 ? -10.418 -9.332 14.913 1.00 46.62 93 LYS A N 1
ATOM 738 C CA . LYS A 1 93 ? -11.304 -9.699 16.029 1.00 46.62 93 LYS A CA 1
ATOM 739 C C . LYS A 1 93 ? -11.061 -11.157 16.434 1.00 46.62 93 LYS A C 1
ATOM 741 O O . LYS A 1 93 ? -11.933 -11.999 16.258 1.00 46.62 93 LYS A O 1
ATOM 746 N N . ILE A 1 94 ? -9.891 -11.471 16.979 1.00 35.59 94 ILE A N 1
ATOM 747 C CA . ILE A 1 94 ? -9.816 -12.576 17.940 1.00 35.59 94 ILE A CA 1
ATOM 748 C C . ILE A 1 94 ? -9.983 -11.906 19.297 1.00 35.59 94 ILE A C 1
ATOM 750 O O . ILE A 1 94 ? -9.022 -11.424 19.887 1.00 35.59 94 ILE A O 1
ATOM 754 N N . ALA A 1 95 ? -11.241 -11.762 19.714 1.00 39.22 95 ALA A N 1
ATOM 755 C CA . ALA A 1 95 ? -11.536 -11.605 21.125 1.00 39.22 95 ALA A CA 1
ATOM 756 C C . ALA A 1 95 ? -11.358 -12.998 21.737 1.00 39.22 95 ALA A C 1
ATOM 758 O O . ALA A 1 95 ? -12.133 -13.911 21.452 1.00 39.22 95 ALA A O 1
ATOM 759 N N . THR A 1 96 ? -10.280 -13.171 22.486 1.00 34.56 96 THR A N 1
ATOM 760 C CA . THR A 1 96 ? -10.136 -14.210 23.504 1.00 34.56 96 THR A CA 1
ATOM 761 C C . THR A 1 96 ? -9.904 -13.484 24.811 1.00 34.56 96 THR A C 1
ATOM 763 O O . THR A 1 96 ? -9.118 -12.509 24.788 1.00 34.56 96 THR A O 1
#

Sequence (96 aa):
MQKAIDFLKGMLDYEKSLGKTSMRKLLLKGGDLQVLQFNTEDMKKVEKMAKKYGILYSVLPDCNRKDGLSEVIFHTEAVPRVNMMIQKLKFGKIAT

Radius of gyration: 15.57 Å; Cα contacts (8 Å, |Δi|>4): 110; chains: 1; bounding box: 54×25×39 Å

InterPro domains:
  IPR024234 Pr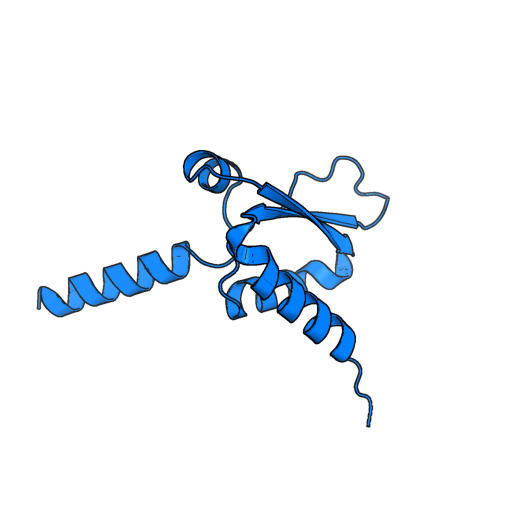otein of unknown function DUF3801 [PF12687] (15-86)

Foldseek 3Di:
DVVVVVVVVVVVVLLVQFFEDDPVVQVVVDADKDKDKDQLVCVVVVRVLRRVLRWYWYWDPDPPVPVRMIMIMGHPVCVVSVVVSVVVVVVVPPPD

pLDDT: mean 84.01, std 12.15, range [34.56, 94.12]

Secondary structure (DSSP, 8-state):
-HHHHHHHHHHHHHHHTSEE--HHHHHHH-S-EEEEEEEGGGHHHHHHHHHHTT-EEEEPP-S-TTS-EEEEEEEGGGHHHHHHHHHHHHTT----

Nearest PDB structures (foldseek):
  4r29-assembly1_A  TM=4.578E-01  e=1.702E+00  Escherichia coli O157:H7
  4r29-assembly3_C  TM=4.961E-01  e=3.338E+00  Escherichia coli O157:H7
  4r29-assembly2_B  TM=4.583E-01  e=5.722E+00  Escherichia coli O157:H7
  2ia0-assembly1_B  TM=3.563E-01  e=6.547E+00  Pyrococcus furiosus

Mean predicted aligned error: 7.19 Å

Solvent-accessible surface area (backbone atoms only — not comparable to full-atom values): 5561 Å² total; per-residue (Å²): 112,68,70,61,54,53,49,52,48,51,52,53,53,51,55,73,56,29,16,83,49,56,60,66,59,53,61,72,70,51,80,61,72,42,76,50,78,42,51,49,86,51,41,73,56,50,54,54,46,30,41,73,63,52,35,43,30,19,74,54,83,69,88,59,72,86,76,47,56,39,42,35,38,31,48,54,90,42,46,72,52,50,51,52,48,52,51,54,62,68,59,69,74,73,85,126

Organism: NCBI:txid408170